Protein AF-A0A1A8UEH9-F1 (afdb_monomer_lite)

Sequence (105 aa):
MQHFTELCVLFLMILTPVLSNKPTGDVDVLVFLPQNNSFMFSQARVAPAIRYAQERLEAEFGLRFRVHFENTDPANQALFALADRSCGPRPDLILGPVREYEAAG

Radius of gyration: 21.16 Å; chains: 1; bounding box: 47×21×66 Å

Organism: Nothobranchius furzeri (NCBI:txid105023)

Structure (mmCIF, N/CA/C/O backbone):
data_AF-A0A1A8UEH9-F1
#
_entry.id   AF-A0A1A8UEH9-F1
#
loop_
_atom_site.group_PDB
_atom_site.id
_atom_site.type_symbol
_atom_site.label_atom_id
_atom_site.label_alt_id
_atom_site.label_comp_id
_atom_site.label_asym_id
_atom_site.label_entity_id
_atom_site.label_seq_id
_atom_site.pdbx_PDB_ins_code
_atom_site.Cartn_x
_atom_site.Cartn_y
_atom_site.Cartn_z
_atom_site.occupancy
_atom_site.B_iso_or_equiv
_atom_site.auth_seq_id
_atom_site.auth_comp_id
_atom_site.auth_asym_id
_atom_site.auth_atom_id
_atom_site.pdbx_PDB_model_num
ATOM 1 N N . MET A 1 1 ? -30.452 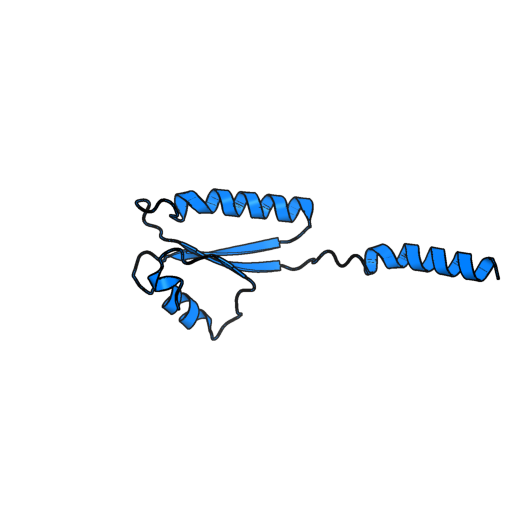-9.416 48.083 1.00 60.84 1 M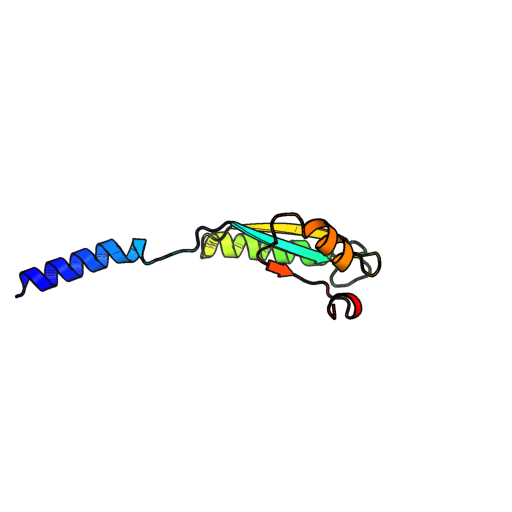ET A N 1
ATOM 2 C CA . MET A 1 1 ? -29.963 -10.026 46.824 1.00 60.84 1 MET A CA 1
ATOM 3 C C . MET A 1 1 ? -30.348 -9.218 45.586 1.00 60.84 1 MET A C 1
ATOM 5 O O . MET A 1 1 ? -29.458 -8.961 44.794 1.00 60.84 1 MET A O 1
ATOM 9 N N . GLN A 1 2 ? -31.594 -8.742 45.443 1.00 67.56 2 GLN A N 1
ATOM 10 C CA . GLN A 1 2 ? -32.055 -7.994 44.255 1.00 67.56 2 GLN A CA 1
ATOM 11 C C . GLN A 1 2 ? -31.245 -6.721 43.932 1.00 67.56 2 GLN A C 1
ATOM 13 O O . GLN A 1 2 ? -30.851 -6.535 42.785 1.00 67.56 2 GLN A O 1
ATOM 18 N N . HIS A 1 3 ? -30.897 -5.909 44.937 1.00 72.94 3 HIS A N 1
ATOM 19 C CA . HIS A 1 3 ? -30.101 -4.688 44.728 1.00 72.94 3 HIS A CA 1
ATOM 20 C C . HIS A 1 3 ? -28.682 -4.944 44.203 1.00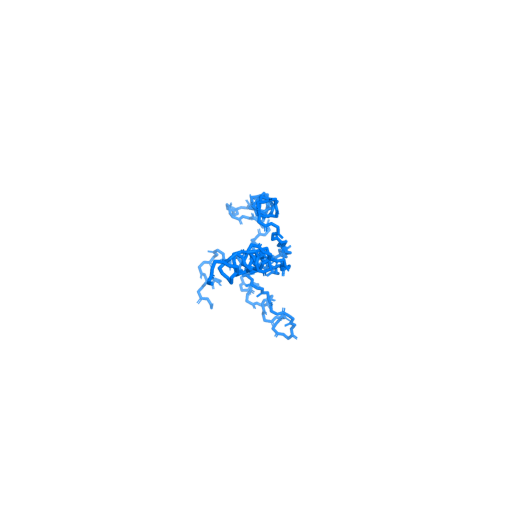 72.94 3 HIS A C 1
ATOM 22 O O . HIS A 1 3 ? -28.135 -4.116 43.486 1.00 72.94 3 HIS A O 1
ATOM 28 N N . PHE A 1 4 ? -28.086 -6.095 44.530 1.00 75.81 4 PHE A N 1
ATOM 29 C CA . PHE A 1 4 ? -26.738 -6.432 44.070 1.00 75.81 4 PHE A CA 1
ATOM 30 C C . PHE A 1 4 ? -26.744 -6.792 42.580 1.00 75.81 4 PHE A C 1
ATOM 32 O O . PHE A 1 4 ? -25.885 -6.351 41.826 1.00 75.81 4 PHE A O 1
ATOM 39 N N . THR A 1 5 ? -27.772 -7.522 42.138 1.00 78.88 5 THR A N 1
ATOM 40 C CA . THR A 1 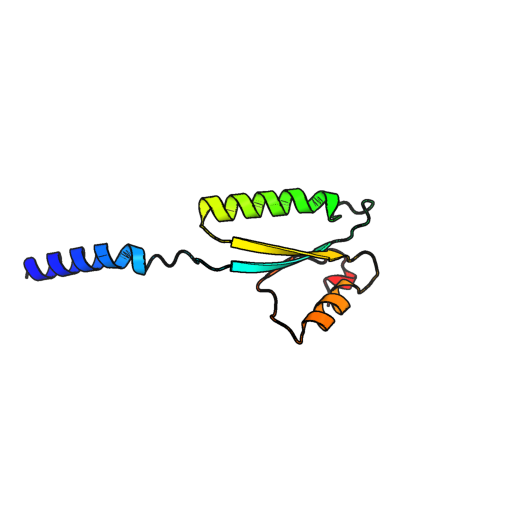5 ? -28.022 -7.804 40.719 1.00 78.88 5 THR A CA 1
ATOM 41 C C . THR A 1 5 ? -28.295 -6.539 39.912 1.00 78.88 5 THR A C 1
ATOM 43 O O . THR A 1 5 ? -27.732 -6.403 38.832 1.00 78.88 5 THR A O 1
ATOM 46 N N . GLU A 1 6 ? -29.082 -5.587 40.423 1.00 82.44 6 GLU A N 1
ATOM 47 C CA . GLU A 1 6 ? -29.313 -4.319 39.713 1.00 82.44 6 GLU A CA 1
ATOM 48 C C . GLU A 1 6 ? -28.036 -3.489 39.568 1.00 82.44 6 GLU A C 1
ATOM 50 O O . GLU A 1 6 ? -27.756 -2.992 38.479 1.00 82.44 6 GLU A O 1
ATOM 55 N N . LEU A 1 7 ? -27.217 -3.407 40.624 1.00 84.31 7 LEU A N 1
ATOM 56 C CA . LEU A 1 7 ? -25.912 -2.746 40.564 1.00 84.31 7 LEU A CA 1
ATOM 57 C C . LEU A 1 7 ? -24.969 -3.425 39.568 1.00 84.31 7 LEU A C 1
ATOM 59 O O . LEU A 1 7 ? -24.304 -2.735 38.800 1.00 84.31 7 LEU A O 1
ATOM 63 N N . CYS A 1 8 ? -24.935 -4.759 39.536 1.00 80.31 8 CYS A N 1
ATOM 64 C CA . CYS A 1 8 ? -24.133 -5.495 38.561 1.00 80.31 8 CYS A CA 1
ATOM 65 C C . CYS A 1 8 ? -24.598 -5.251 37.121 1.00 80.31 8 CYS A C 1
ATOM 67 O O . CYS A 1 8 ? -23.756 -5.091 36.242 1.00 80.31 8 CYS A O 1
ATOM 69 N N . VAL A 1 9 ? -25.909 -5.193 36.870 1.00 83.75 9 VAL A N 1
ATOM 70 C CA . VAL A 1 9 ? -26.454 -4.932 35.528 1.00 83.75 9 VAL A CA 1
ATOM 71 C C . VAL A 1 9 ? -26.180 -3.490 35.096 1.00 83.75 9 VAL A C 1
ATOM 73 O O . VAL A 1 9 ? -25.748 -3.273 33.967 1.00 83.75 9 VAL A O 1
ATOM 76 N N . LEU A 1 10 ? -26.344 -2.512 35.993 1.00 83.19 10 LEU A N 1
ATOM 77 C CA . LEU A 1 10 ? -25.976 -1.113 35.741 1.00 83.19 10 LEU A CA 1
ATOM 78 C C . LEU A 1 10 ? -24.481 -0.968 35.448 1.00 83.19 10 LEU A C 1
ATOM 80 O O . LEU A 1 10 ? -24.101 -0.314 34.481 1.00 83.19 10 LEU A O 1
ATOM 84 N N . PHE A 1 11 ? -23.635 -1.626 36.237 1.00 81.94 11 PHE A N 1
ATOM 85 C CA . PHE A 1 11 ? -22.189 -1.619 36.044 1.00 81.94 11 PHE A CA 1
ATOM 86 C C . PHE A 1 11 ? -21.785 -2.265 34.710 1.00 81.94 11 PHE A C 1
ATOM 88 O O . PHE A 1 11 ? -20.984 -1.694 33.974 1.00 81.94 11 PHE A O 1
ATOM 95 N N . LEU A 1 12 ? -22.397 -3.399 34.346 1.00 77.88 12 LEU A N 1
ATOM 96 C CA . LEU A 1 12 ? -22.209 -4.048 33.044 1.00 77.88 12 LEU A CA 1
ATOM 97 C C . LEU A 1 12 ? -22.659 -3.152 31.885 1.00 77.88 12 LEU A C 1
ATOM 99 O O . LEU A 1 12 ? -21.932 -3.038 30.901 1.00 77.88 12 LEU A O 1
ATOM 103 N N . MET A 1 13 ? -23.801 -2.469 32.002 1.00 78.62 13 MET A N 1
ATOM 104 C CA . MET A 1 13 ? -24.257 -1.526 30.975 1.00 78.62 13 MET A CA 1
ATOM 105 C C . MET A 1 13 ? -23.284 -0.354 30.799 1.00 78.62 13 MET A C 1
ATOM 107 O O . MET A 1 13 ? -22.997 0.025 29.667 1.00 78.62 13 MET A O 1
ATOM 111 N N . ILE A 1 14 ? -22.708 0.165 31.886 1.00 77.31 14 ILE A N 1
ATOM 112 C CA . ILE A 1 14 ? -21.712 1.250 31.836 1.00 77.31 14 ILE A CA 1
ATOM 113 C C . ILE A 1 14 ? -20.367 0.766 31.263 1.00 77.31 14 ILE A C 1
ATOM 115 O O . ILE A 1 14 ? -19.673 1.528 30.592 1.00 77.31 14 ILE A O 1
ATOM 119 N N . LEU A 1 15 ? -20.000 -0.499 31.483 1.00 68.38 15 LEU A N 1
ATOM 120 C CA . LEU A 1 15 ? -18.756 -1.091 30.976 1.00 68.38 15 LEU A CA 1
ATOM 121 C C . LEU A 1 15 ? -18.833 -1.565 29.524 1.00 68.38 15 LEU A C 1
ATOM 123 O O . LEU A 1 15 ? -17.794 -1.652 28.874 1.00 68.38 15 LEU A O 1
ATOM 127 N N . THR A 1 16 ? -20.023 -1.844 28.985 1.00 63.91 16 THR A N 1
ATOM 128 C CA . THR A 1 16 ? -20.177 -2.277 27.584 1.00 63.91 16 THR A CA 1
ATOM 129 C C . THR A 1 16 ? -19.551 -1.339 26.536 1.00 63.91 16 THR A C 1
ATOM 131 O O . THR A 1 16 ? -18.893 -1.869 25.641 1.00 63.91 16 THR A O 1
ATOM 134 N N . PRO A 1 17 ? -19.638 0.009 26.610 1.00 60.41 17 PRO A N 1
ATOM 135 C CA . PRO A 1 17 ? -18.947 0.880 25.654 1.00 60.41 17 PRO A CA 1
ATOM 136 C C . PRO A 1 17 ? -17.421 0.885 25.824 1.00 60.41 17 PRO A C 1
ATOM 138 O O . PRO A 1 17 ? -16.718 1.092 24.844 1.00 60.41 17 PRO A O 1
ATOM 141 N N . VAL A 1 18 ? -16.906 0.631 27.035 1.00 57.81 18 VAL A N 1
ATOM 142 C CA . VAL A 1 18 ? -15.460 0.562 27.330 1.00 57.81 18 VAL A CA 1
ATOM 143 C C . VAL A 1 18 ? -14.864 -0.782 26.901 1.00 57.81 18 VAL A C 1
ATOM 145 O O . VAL A 1 18 ? -13.725 -0.836 26.450 1.00 57.81 18 VAL A O 1
ATOM 148 N N . LEU A 1 19 ? -15.639 -1.868 27.003 1.00 55.28 19 LEU A N 1
ATOM 149 C CA . LEU A 1 19 ? -15.273 -3.184 26.469 1.00 55.28 19 LEU A CA 1
ATOM 150 C C . LEU A 1 19 ? -15.465 -3.280 24.952 1.00 55.28 19 LEU A C 1
ATOM 152 O O . LEU A 1 19 ? -14.836 -4.123 24.312 1.00 55.28 19 LEU A O 1
ATOM 156 N N . SER A 1 20 ? -16.328 -2.432 24.380 1.00 49.66 20 SER A N 1
ATOM 157 C CA . SER A 1 20 ? -16.467 -2.246 22.936 1.00 49.66 20 SER A CA 1
ATOM 158 C C . SER A 1 20 ? -15.239 -1.503 22.424 1.00 49.66 20 SER A C 1
ATOM 160 O O . SER A 1 20 ? -15.252 -0.310 22.126 1.00 49.66 20 SER A O 1
ATOM 162 N N . ASN A 1 21 ? -14.142 -2.248 22.370 1.00 49.56 21 ASN A N 1
ATOM 163 C CA . ASN A 1 21 ? -12.871 -1.861 21.805 1.00 49.56 21 ASN A CA 1
ATOM 164 C C . ASN A 1 21 ? -13.063 -1.758 20.283 1.00 49.56 21 ASN A C 1
ATOM 166 O O . ASN A 1 21 ? -12.597 -2.609 19.526 1.00 49.56 21 ASN A O 1
ATOM 170 N N . LYS A 1 22 ? -13.816 -0.750 19.816 1.00 50.88 22 LYS A N 1
ATOM 171 C CA . LYS A 1 22 ? -13.683 -0.301 18.431 1.00 50.88 22 LYS A CA 1
ATOM 172 C C . LYS A 1 22 ? -12.203 0.009 18.279 1.00 50.88 22 LYS A C 1
ATOM 174 O O . LYS A 1 22 ? -11.714 0.832 19.054 1.00 50.88 22 LYS A O 1
ATOM 179 N N . PRO A 1 23 ? -11.469 -0.660 17.379 1.00 54.03 23 PRO A N 1
ATOM 180 C CA . PRO A 1 23 ? -10.061 -0.375 17.235 1.00 54.03 23 PRO A CA 1
ATOM 181 C C . PRO A 1 23 ? -9.972 1.038 16.656 1.00 54.03 23 PRO A C 1
ATOM 183 O O . PRO A 1 23 ? -10.082 1.254 15.460 1.00 54.03 23 PRO A O 1
ATOM 186 N N . THR A 1 24 ? -9.839 2.039 17.515 1.00 56.16 24 THR A N 1
ATOM 187 C CA . THR A 1 24 ? -9.412 3.383 17.140 1.00 56.16 24 THR A CA 1
ATOM 188 C C . THR A 1 24 ? -7.908 3.302 16.936 1.00 56.16 24 THR A C 1
ATOM 190 O O . THR A 1 24 ? -7.130 3.711 17.793 1.00 56.16 24 THR A O 1
ATOM 193 N N . GLY A 1 25 ? -7.503 2.647 15.853 1.00 63.53 25 GLY A N 1
ATOM 194 C CA . GLY A 1 25 ? -6.113 2.479 15.458 1.00 63.53 25 GLY A CA 1
ATOM 195 C C . GLY A 1 25 ? -5.936 3.019 14.050 1.00 63.53 25 GLY A C 1
ATOM 196 O O . GLY A 1 25 ? -6.704 2.667 13.155 1.00 63.53 25 GLY A O 1
ATOM 197 N N . ASP A 1 26 ? -4.949 3.894 13.871 1.00 86.38 26 ASP A N 1
ATOM 198 C CA . ASP A 1 26 ? -4.387 4.125 12.545 1.00 86.38 26 ASP A CA 1
ATOM 199 C C . ASP A 1 26 ? -3.657 2.837 12.138 1.00 86.38 26 ASP A C 1
ATOM 201 O O . ASP A 1 26 ? -2.747 2.410 12.843 1.00 86.38 26 ASP A O 1
ATOM 205 N N . VAL A 1 27 ? -4.088 2.211 11.045 1.00 90.44 27 VAL A N 1
ATOM 206 C CA . VAL A 1 27 ? -3.476 1.009 10.466 1.00 90.44 27 VAL A CA 1
ATOM 207 C C . VAL A 1 27 ? -2.611 1.444 9.292 1.00 90.44 27 VAL A C 1
ATOM 209 O O . VAL A 1 27 ? -3.129 1.987 8.311 1.00 90.44 27 VAL A O 1
ATOM 212 N N . ASP A 1 28 ? -1.307 1.219 9.383 1.00 92.88 28 ASP A N 1
ATOM 213 C CA . ASP A 1 28 ? -0.358 1.562 8.330 1.00 92.88 28 ASP A CA 1
ATOM 214 C C . ASP A 1 28 ? -0.316 0.468 7.254 1.00 92.88 28 ASP A C 1
ATOM 216 O O . ASP A 1 28 ? -0.015 -0.697 7.529 1.00 92.88 28 ASP A O 1
ATOM 220 N N . VAL A 1 29 ? -0.649 0.827 6.014 1.00 94.81 29 VAL A N 1
ATOM 221 C CA . VAL A 1 29 ? -0.793 -0.113 4.896 1.00 94.81 29 VAL A CA 1
ATOM 222 C C . VAL A 1 29 ? 0.219 0.209 3.812 1.00 94.81 29 VAL A C 1
ATOM 224 O O . VAL A 1 29 ? 0.182 1.282 3.212 1.00 94.81 29 VAL A O 1
ATOM 227 N N . LEU A 1 30 ? 1.070 -0.758 3.485 1.00 94.75 30 LEU A N 1
ATOM 228 C CA . LEU A 1 30 ? 2.001 -0.673 2.366 1.00 94.75 30 LEU A CA 1
ATOM 229 C C . LEU A 1 30 ? 1.460 -1.449 1.164 1.00 94.75 30 LEU A C 1
ATOM 231 O O . LEU A 1 30 ? 1.133 -2.628 1.271 1.00 94.75 30 LEU A O 1
ATOM 235 N N . VAL A 1 31 ? 1.361 -0.798 0.009 1.00 95.31 31 VAL A N 1
ATOM 236 C CA . VAL A 1 31 ? 0.750 -1.359 -1.200 1.00 95.31 31 VAL A CA 1
ATOM 237 C C . VAL A 1 31 ? 1.759 -1.383 -2.336 1.00 95.31 31 VAL A C 1
ATOM 239 O O . VAL A 1 31 ? 2.209 -0.335 -2.795 1.00 95.31 31 VAL A O 1
ATOM 242 N N . PHE A 1 32 ? 2.060 -2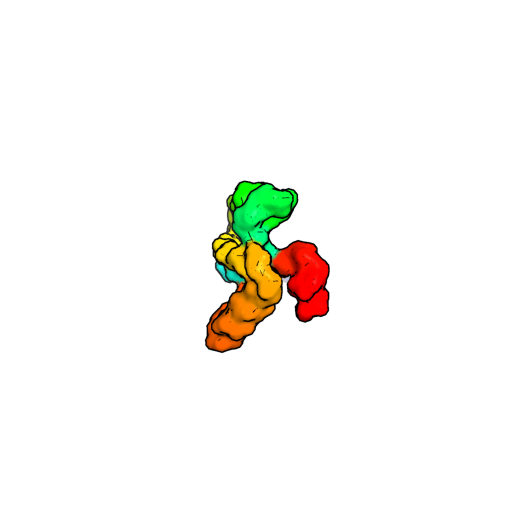.576 -2.834 1.00 94.50 32 PHE A N 1
ATOM 243 C CA . PHE A 1 32 ? 3.017 -2.812 -3.909 1.00 94.50 32 PHE A CA 1
ATOM 244 C C . PHE A 1 32 ? 2.295 -3.053 -5.234 1.00 94.50 32 PHE A C 1
ATOM 246 O O . PHE A 1 32 ? 1.758 -4.138 -5.467 1.00 94.50 32 PHE A O 1
ATOM 253 N N . LEU A 1 33 ? 2.269 -2.042 -6.109 1.00 93.56 33 LEU A N 1
ATOM 254 C CA . LEU A 1 33 ? 1.593 -2.120 -7.411 1.00 93.56 33 LEU A CA 1
ATOM 255 C C . LEU A 1 33 ? 2.428 -1.458 -8.518 1.00 93.56 33 LEU A C 1
ATOM 257 O O . LEU A 1 33 ? 3.162 -0.507 -8.248 1.00 93.56 33 LEU A O 1
ATOM 261 N N . PRO A 1 34 ? 2.352 -1.945 -9.766 1.00 93.19 34 PRO A N 1
ATOM 262 C CA . PRO A 1 34 ? 3.080 -1.337 -10.871 1.00 93.19 34 PRO A CA 1
ATOM 263 C C . PRO A 1 34 ? 2.423 -0.013 -11.273 1.00 93.19 34 PRO A C 1
ATOM 265 O O . PRO A 1 34 ? 1.191 0.096 -11.297 1.00 93.19 34 PRO A O 1
ATOM 268 N N . GLN A 1 35 ? 3.217 0.996 -11.631 1.00 92.94 35 GLN A N 1
ATOM 269 C CA . GLN A 1 35 ? 2.690 2.223 -12.240 1.00 92.94 35 GLN A CA 1
ATOM 270 C C . GLN A 1 35 ? 2.361 2.018 -13.723 1.00 92.94 35 GLN A C 1
ATOM 272 O O . GLN A 1 35 ? 1.497 2.709 -14.271 1.00 92.94 35 GLN A O 1
ATOM 277 N N . ASN A 1 36 ? 2.988 1.037 -14.372 1.00 93.31 36 ASN A N 1
ATOM 278 C CA . ASN A 1 36 ? 2.721 0.704 -15.760 1.00 93.31 36 ASN A CA 1
ATOM 279 C C . ASN A 1 36 ? 1.278 0.197 -15.962 1.00 93.31 36 ASN A C 1
ATOM 281 O O . ASN A 1 36 ? 0.896 -0.895 -15.542 1.00 93.31 36 ASN A O 1
ATOM 285 N N . ASN A 1 37 ? 0.481 0.972 -16.701 1.00 93.62 37 ASN A N 1
ATOM 286 C CA . ASN A 1 37 ? -0.935 0.695 -16.969 1.00 93.62 37 ASN A CA 1
ATOM 287 C C . ASN A 1 37 ? -1.210 -0.455 -17.945 1.00 93.62 37 ASN A C 1
ATOM 289 O O . ASN A 1 37 ? -2.379 -0.786 -18.171 1.00 93.62 37 ASN A O 1
ATOM 293 N N . SER A 1 38 ? -0.165 -1.073 -18.498 1.00 93.00 38 SER A N 1
ATOM 294 C CA . SER A 1 38 ? -0.277 -2.330 -19.248 1.00 93.00 38 SER A CA 1
ATOM 295 C C . SER A 1 38 ? -0.729 -3.482 -18.344 1.00 93.00 38 SER A C 1
ATOM 297 O O . SER A 1 38 ? -1.395 -4.404 -18.809 1.00 93.00 38 SER A O 1
ATOM 299 N N . PHE A 1 39 ? -0.420 -3.415 -17.043 1.00 90.94 39 PHE A N 1
ATOM 300 C CA . PHE A 1 39 ? -0.906 -4.376 -16.058 1.00 90.94 39 PHE A CA 1
ATOM 301 C C . PHE A 1 39 ? -2.355 -4.074 -15.665 1.00 90.94 39 PHE A C 1
ATOM 303 O O . PHE A 1 39 ? -2.714 -2.936 -15.362 1.00 90.94 39 PHE A O 1
ATOM 310 N N . MET A 1 40 ? -3.193 -5.114 -15.604 1.00 93.69 40 MET A N 1
ATOM 311 C CA . MET A 1 40 ? -4.592 -4.998 -15.161 1.00 93.69 40 MET A CA 1
ATOM 312 C C . MET A 1 40 ? -4.716 -4.578 -13.690 1.00 93.69 40 MET A C 1
ATOM 314 O O . MET A 1 40 ? -5.721 -3.992 -13.301 1.00 93.69 40 MET A O 1
ATOM 318 N N . PHE A 1 41 ? -3.677 -4.839 -12.900 1.00 92.69 41 PHE A N 1
ATOM 319 C CA . PHE A 1 41 ? -3.562 -4.481 -11.489 1.00 92.69 41 PHE A CA 1
ATOM 320 C C . PHE A 1 41 ? -2.646 -3.267 -11.266 1.00 92.69 41 PHE A C 1
ATOM 322 O O . PHE A 1 41 ? -2.083 -3.112 -10.188 1.00 92.69 41 PHE A O 1
ATOM 329 N N . SER A 1 42 ? -2.461 -2.404 -12.273 1.00 94.75 42 SER A N 1
ATOM 330 C CA . SER A 1 42 ? -1.680 -1.180 -12.082 1.00 94.75 42 SER A CA 1
ATOM 331 C C . SER A 1 42 ? -2.278 -0.290 -10.995 1.00 94.75 42 SER A C 1
ATOM 333 O O . SER A 1 42 ? -3.491 -0.292 -10.752 1.00 94.75 42 SER A O 1
ATOM 335 N N . GLN A 1 43 ? -1.433 0.522 -10.364 1.00 95.69 43 GLN A N 1
ATOM 336 C CA . GLN A 1 43 ? -1.853 1.453 -9.323 1.00 95.69 43 GLN A CA 1
ATOM 337 C C . GLN A 1 43 ? -3.003 2.349 -9.802 1.00 95.69 43 GLN A C 1
ATOM 339 O O . GLN A 1 43 ? -3.967 2.536 -9.066 1.00 95.69 43 GLN A O 1
ATOM 344 N N . ALA A 1 44 ? -2.966 2.847 -11.044 1.00 96.56 44 ALA A N 1
ATOM 345 C CA . ALA A 1 44 ? -4.036 3.694 -11.576 1.00 96.56 44 ALA A CA 1
ATOM 346 C C . ALA A 1 44 ? -5.396 2.974 -11.656 1.00 96.56 44 ALA A C 1
ATOM 348 O O . ALA A 1 44 ? -6.437 3.618 -11.542 1.00 96.56 44 ALA A O 1
ATOM 349 N N . ARG A 1 45 ? -5.394 1.646 -11.835 1.00 96.00 45 ARG A N 1
ATOM 350 C CA . ARG A 1 45 ? -6.610 0.825 -11.921 1.00 96.00 45 ARG A CA 1
ATOM 351 C C . ARG A 1 45 ? -7.115 0.384 -10.545 1.00 96.00 45 ARG A C 1
ATOM 353 O O . ARG A 1 45 ? -8.322 0.327 -10.337 1.00 96.00 45 ARG A O 1
ATOM 360 N N . VAL A 1 46 ? -6.211 0.087 -9.609 1.00 96.62 46 VAL A N 1
ATOM 361 C CA . VAL A 1 46 ? -6.549 -0.517 -8.304 1.00 96.62 46 VAL A CA 1
ATOM 362 C C . VAL A 1 46 ? -6.684 0.516 -7.179 1.00 96.62 46 VAL A C 1
ATOM 364 O O . VAL A 1 46 ? -7.521 0.344 -6.293 1.00 96.62 46 VAL A O 1
ATOM 367 N N . ALA A 1 47 ? -5.925 1.617 -7.208 1.00 96.19 47 ALA A N 1
ATOM 368 C CA . ALA A 1 47 ? -5.968 2.638 -6.156 1.00 96.19 47 ALA A CA 1
ATOM 369 C C . ALA A 1 47 ? -7.378 3.203 -5.883 1.00 96.19 47 ALA A C 1
ATOM 371 O O . ALA A 1 47 ? -7.693 3.403 -4.708 1.00 96.19 47 ALA A O 1
ATOM 372 N N . PRO A 1 48 ? -8.260 3.418 -6.886 1.00 97.44 48 PRO A N 1
ATOM 373 C CA . PRO A 1 48 ? -9.635 3.841 -6.621 1.00 97.44 48 PRO A CA 1
ATOM 374 C C . PRO A 1 48 ? -10.427 2.836 -5.774 1.00 97.44 48 PRO A C 1
ATOM 376 O O . PRO A 1 48 ? -11.151 3.239 -4.869 1.00 97.44 48 PRO A O 1
ATOM 379 N N . ALA A 1 49 ? -10.256 1.532 -6.018 1.00 97.38 49 ALA A N 1
ATOM 380 C CA . ALA A 1 49 ? -10.939 0.489 -5.255 1.00 97.38 49 ALA A CA 1
ATOM 381 C C . ALA A 1 49 ? -10.429 0.414 -3.807 1.00 97.38 49 ALA A C 1
ATOM 383 O O . ALA A 1 49 ? -11.224 0.262 -2.881 1.00 97.38 49 ALA A O 1
ATOM 384 N N . ILE A 1 50 ? -9.118 0.586 -3.601 1.00 96.38 50 ILE A N 1
ATOM 385 C CA . ILE A 1 50 ? -8.522 0.635 -2.257 1.00 96.38 50 ILE A CA 1
ATOM 386 C C . ILE A 1 50 ? -9.043 1.848 -1.478 1.00 96.38 50 ILE A C 1
ATOM 388 O O . ILE A 1 50 ? -9.449 1.701 -0.329 1.00 96.38 50 ILE A O 1
ATOM 392 N N . ARG A 1 51 ? -9.097 3.031 -2.105 1.00 96.25 51 ARG A N 1
ATOM 393 C CA . ARG A 1 51 ? -9.643 4.245 -1.471 1.00 96.25 51 ARG A CA 1
ATOM 394 C C . ARG A 1 51 ? -11.117 4.090 -1.113 1.00 96.25 51 ARG A C 1
ATOM 396 O O . ARG A 1 51 ? -11.510 4.432 -0.005 1.00 96.25 51 ARG A O 1
ATOM 403 N N . TYR A 1 52 ? -11.908 3.501 -2.008 1.00 97.38 52 TYR A N 1
ATOM 404 C CA . TYR A 1 52 ? -13.310 3.200 -1.726 1.00 97.38 52 TYR A CA 1
ATOM 405 C C . TYR A 1 52 ? -13.466 2.273 -0.510 1.00 97.38 52 TYR A C 1
ATOM 407 O O . TYR A 1 52 ? -14.312 2.509 0.352 1.00 97.38 52 TYR A O 1
ATOM 415 N N . ALA A 1 53 ? -12.635 1.230 -0.409 1.00 95.50 53 ALA A N 1
ATOM 416 C CA . ALA A 1 53 ? -12.638 0.339 0.748 1.00 95.50 53 ALA A CA 1
ATOM 417 C C . ALA A 1 53 ? -12.221 1.072 2.036 1.00 95.50 53 ALA A C 1
ATOM 419 O O . ALA A 1 53 ? -12.876 0.902 3.061 1.00 95.50 53 ALA A O 1
ATOM 420 N N . GLN A 1 54 ? -11.191 1.921 1.975 1.00 94.56 54 GLN A N 1
ATOM 421 C CA . GLN A 1 54 ? -10.746 2.751 3.097 1.00 94.56 54 GLN A CA 1
ATOM 422 C C . GLN A 1 54 ? -11.877 3.649 3.621 1.00 94.56 54 GLN A C 1
ATOM 424 O O . GLN A 1 54 ? -12.166 3.619 4.815 1.00 94.56 54 GLN A O 1
ATOM 429 N N . GLU A 1 55 ? -12.550 4.394 2.739 1.00 94.19 55 GLU A N 1
ATOM 430 C CA . GLU A 1 55 ? -13.661 5.283 3.111 1.00 94.19 55 GLU A CA 1
ATOM 431 C C . GLU A 1 55 ? -14.819 4.509 3.757 1.00 94.19 55 GLU A C 1
ATOM 433 O O . GLU A 1 55 ? -15.383 4.941 4.764 1.00 94.19 55 GLU A O 1
ATOM 438 N N . ARG A 1 56 ? -15.155 3.329 3.218 1.00 94.56 56 ARG A N 1
ATOM 439 C CA . ARG A 1 56 ? -16.200 2.475 3.799 1.00 94.56 56 ARG A CA 1
ATOM 440 C C . ARG A 1 56 ? -15.830 1.941 5.174 1.00 94.56 56 ARG A C 1
ATOM 442 O O . ARG A 1 56 ? -16.678 1.948 6.061 1.00 94.56 56 ARG A O 1
ATOM 449 N N . LEU A 1 57 ? -14.596 1.475 5.353 1.00 91.12 57 LEU A N 1
ATOM 450 C CA . LEU A 1 57 ? -14.144 0.922 6.628 1.00 91.12 57 LEU A CA 1
ATOM 451 C C . LEU A 1 57 ? -14.046 2.004 7.712 1.00 91.12 57 LEU A C 1
ATOM 453 O O . LEU A 1 57 ? -14.389 1.736 8.866 1.00 91.12 57 LEU A O 1
ATOM 457 N N . GLU A 1 58 ? -13.654 3.227 7.350 1.00 90.38 58 GLU A N 1
ATOM 458 C CA . GLU A 1 58 ? -13.682 4.363 8.275 1.00 90.38 58 GLU A CA 1
ATOM 459 C C . GLU A 1 58 ? -15.125 4.707 8.676 1.00 90.38 58 GLU A C 1
ATOM 461 O O . GLU A 1 58 ? -15.407 4.871 9.863 1.00 90.38 58 GLU A O 1
ATOM 466 N N . ALA A 1 59 ? -16.059 4.737 7.722 1.00 90.06 59 ALA A N 1
ATOM 467 C CA . ALA A 1 59 ? -17.463 5.040 8.001 1.00 90.06 59 ALA A CA 1
ATOM 468 C C . ALA A 1 59 ? -18.172 3.961 8.844 1.00 90.06 59 ALA A C 1
ATOM 470 O O . ALA A 1 59 ? -18.974 4.290 9.719 1.00 90.06 59 ALA A O 1
ATOM 471 N N . GLU A 1 60 ? -17.901 2.679 8.588 1.00 90.88 60 GLU A N 1
ATOM 472 C CA . GLU A 1 60 ? -18.594 1.557 9.235 1.00 90.88 60 GLU A CA 1
ATOM 473 C C . GLU A 1 60 ? -17.976 1.193 10.595 1.00 90.88 60 GLU A C 1
ATOM 475 O O . GLU A 1 60 ? -18.694 0.946 11.569 1.00 90.88 60 GLU A O 1
ATOM 480 N N . PHE A 1 61 ? -16.643 1.215 10.689 1.00 86.62 61 PHE A N 1
ATOM 481 C CA . PHE A 1 61 ? -15.912 0.710 11.855 1.00 86.62 61 PHE A CA 1
ATOM 482 C C . PHE A 1 61 ? -15.093 1.777 12.593 1.00 86.62 61 PHE A C 1
ATOM 484 O O . PHE A 1 61 ? -14.664 1.523 13.719 1.00 86.62 61 PHE A O 1
ATOM 491 N N . GLY A 1 62 ? -14.901 2.970 12.019 1.00 85.81 62 GLY A N 1
ATOM 492 C CA . GLY A 1 62 ? -14.032 4.009 12.590 1.00 85.81 62 GLY A CA 1
ATOM 493 C C . GLY A 1 62 ? -12.535 3.701 12.469 1.00 85.81 62 GLY A C 1
ATOM 494 O O . GLY A 1 62 ? -11.734 4.308 13.177 1.00 85.81 62 GLY A O 1
ATOM 495 N N . LEU A 1 63 ? -12.161 2.750 11.606 1.00 86.88 63 LEU A N 1
ATOM 496 C CA . LEU A 1 63 ? -10.776 2.347 11.356 1.00 86.88 63 LEU A CA 1
ATOM 497 C C . LEU A 1 63 ? -10.136 3.273 10.323 1.00 86.88 63 LEU A C 1
ATOM 499 O O . LEU A 1 63 ? -10.650 3.403 9.212 1.00 86.88 63 LEU A O 1
ATOM 503 N N . ARG A 1 64 ? -8.994 3.879 10.656 1.00 90.69 64 ARG A N 1
ATOM 504 C CA . ARG A 1 64 ? -8.256 4.743 9.728 1.00 90.69 64 ARG A CA 1
ATOM 505 C C . ARG A 1 64 ? -7.101 3.981 9.109 1.00 90.69 64 ARG A C 1
ATOM 507 O O . ARG A 1 64 ? -6.164 3.612 9.801 1.00 90.69 64 ARG A O 1
ATOM 514 N N . PHE A 1 65 ? -7.150 3.768 7.801 1.00 93.00 65 PHE A N 1
ATOM 515 C CA . PHE A 1 65 ? -6.059 3.127 7.071 1.00 93.00 65 PHE A CA 1
ATOM 516 C C . PHE A 1 65 ? -5.176 4.189 6.418 1.00 93.00 65 PHE A C 1
ATOM 518 O O . PHE A 1 65 ? -5.652 4.984 5.606 1.00 93.00 65 PHE A O 1
ATOM 525 N N . ARG A 1 66 ? -3.885 4.210 6.746 1.00 93.12 66 ARG A N 1
ATOM 526 C CA . ARG A 1 66 ? -2.892 5.069 6.093 1.00 93.12 66 ARG A CA 1
ATOM 527 C C . ARG A 1 66 ? -2.240 4.278 4.972 1.00 93.12 66 ARG A C 1
ATOM 529 O O . ARG A 1 66 ? -1.420 3.407 5.213 1.00 93.12 66 ARG A O 1
ATOM 536 N N . VAL A 1 67 ? -2.661 4.538 3.740 1.00 94.06 67 VAL A N 1
ATOM 537 C CA . VAL A 1 67 ? -2.230 3.751 2.582 1.00 94.06 67 VAL A CA 1
ATOM 538 C C . VAL A 1 67 ? -1.042 4.413 1.885 1.00 94.06 67 VAL A C 1
ATOM 540 O O . VAL A 1 67 ? -1.161 5.513 1.341 1.00 94.06 67 VAL A O 1
ATOM 543 N N . HIS A 1 68 ? 0.085 3.708 1.839 1.00 93.62 68 HIS A N 1
ATOM 544 C CA . HIS A 1 68 ? 1.295 4.080 1.113 1.00 93.62 68 HIS A CA 1
ATOM 545 C C . HIS A 1 68 ? 1.455 3.204 -0.128 1.00 93.62 68 HIS A C 1
ATOM 547 O O . HIS A 1 68 ? 1.554 1.986 -0.027 1.00 93.62 68 HIS A O 1
ATOM 553 N N . PHE A 1 69 ? 1.505 3.825 -1.304 1.00 93.00 69 PHE A N 1
ATOM 554 C CA . PHE A 1 69 ? 1.741 3.120 -2.562 1.00 93.00 69 PHE A CA 1
ATOM 555 C C . PHE A 1 69 ? 3.222 3.141 -2.919 1.00 93.00 69 PHE A C 1
ATOM 557 O O . PHE A 1 69 ? 3.829 4.210 -2.954 1.00 93.00 69 PHE A O 1
ATOM 564 N N . GLU A 1 70 ? 3.760 1.973 -3.244 1.00 92.06 70 GLU A N 1
ATOM 565 C CA . GLU A 1 70 ? 5.119 1.782 -3.735 1.00 92.06 70 GLU A CA 1
ATOM 566 C C . GLU A 1 70 ? 5.099 1.247 -5.164 1.00 92.06 70 GLU A C 1
ATOM 568 O O . GLU A 1 70 ? 4.325 0.343 -5.502 1.00 92.06 70 GLU A O 1
ATOM 573 N N . ASN A 1 71 ? 5.968 1.814 -6.004 1.00 88.00 71 ASN A N 1
ATOM 574 C CA . ASN A 1 71 ? 6.098 1.389 -7.390 1.00 88.00 71 ASN A CA 1
ATOM 575 C C . ASN A 1 71 ? 6.827 0.046 -7.457 1.00 88.00 71 ASN A C 1
ATOM 577 O O . ASN A 1 71 ? 7.906 -0.109 -6.895 1.00 88.00 71 ASN A O 1
ATOM 581 N N . THR A 1 72 ? 6.267 -0.893 -8.213 1.00 85.12 72 THR A N 1
ATOM 582 C CA . THR A 1 72 ? 6.876 -2.200 -8.488 1.00 85.12 72 THR A CA 1
ATOM 583 C C . THR A 1 72 ? 7.143 -2.441 -9.969 1.00 85.12 72 THR A C 1
ATOM 585 O O . THR A 1 72 ? 7.251 -3.579 -10.393 1.00 85.12 72 THR A O 1
ATOM 588 N N . ASP A 1 73 ? 7.261 -1.408 -10.806 1.00 82.19 73 ASP A N 1
ATOM 589 C CA . ASP A 1 73 ? 7.582 -1.621 -12.225 1.00 82.19 73 ASP A CA 1
ATOM 590 C C . ASP A 1 73 ? 8.910 -2.387 -12.426 1.00 82.19 73 ASP A C 1
ATOM 592 O O . ASP A 1 73 ? 8.902 -3.406 -13.134 1.00 82.19 73 ASP A O 1
ATOM 596 N N . PRO A 1 74 ? 10.037 -1.997 -11.789 1.00 82.69 74 PRO A N 1
ATOM 597 C CA . PRO A 1 74 ? 11.273 -2.766 -11.872 1.00 82.69 74 PRO A CA 1
ATOM 598 C C . PRO A 1 74 ? 11.130 -4.106 -11.145 1.00 82.69 74 PRO A C 1
ATOM 600 O O . PRO A 1 74 ? 10.443 -4.202 -10.129 1.00 82.69 74 PRO A O 1
ATOM 603 N N . ALA A 1 75 ? 11.780 -5.152 -11.654 1.00 79.06 75 ALA A N 1
ATOM 604 C CA . ALA A 1 75 ? 11.827 -6.438 -10.963 1.00 79.06 75 ALA A CA 1
ATOM 605 C C . ALA A 1 75 ? 12.500 -6.288 -9.589 1.00 79.06 75 ALA A C 1
ATOM 607 O O . ALA A 1 75 ? 13.487 -5.563 -9.463 1.00 79.06 75 ALA A O 1
ATOM 608 N N . ASN A 1 76 ? 11.982 -6.995 -8.582 1.00 83.44 76 ASN A N 1
ATOM 609 C CA . ASN A 1 76 ? 12.473 -6.998 -7.196 1.00 83.44 76 ASN A CA 1
ATOM 610 C C . ASN A 1 76 ? 12.349 -5.654 -6.460 1.00 83.44 76 ASN A C 1
ATOM 612 O O . ASN A 1 76 ? 12.792 -5.543 -5.317 1.00 83.44 76 ASN A O 1
ATOM 616 N N . GLN A 1 77 ? 11.722 -4.642 -7.065 1.00 86.25 77 GLN A N 1
ATOM 617 C CA . GLN A 1 77 ? 11.576 -3.330 -6.438 1.00 86.25 77 GLN A CA 1
ATOM 618 C C . GLN A 1 77 ? 10.763 -3.413 -5.141 1.00 86.25 77 GLN A C 1
ATOM 620 O O . GLN A 1 77 ? 11.084 -2.714 -4.185 1.00 86.25 77 GLN A O 1
ATOM 625 N N . ALA A 1 78 ? 9.762 -4.301 -5.079 1.00 86.31 78 ALA A N 1
ATOM 626 C CA . ALA A 1 78 ? 8.992 -4.547 -3.859 1.00 86.31 78 ALA A CA 1
ATOM 627 C C . ALA A 1 78 ? 9.885 -5.009 -2.694 1.00 86.31 78 ALA A C 1
ATOM 629 O O . ALA A 1 78 ? 9.783 -4.490 -1.583 1.00 86.31 78 ALA A O 1
ATOM 630 N N . LEU A 1 79 ? 10.798 -5.948 -2.968 1.00 87.50 79 LEU A N 1
ATOM 631 C CA . LEU A 1 79 ? 11.740 -6.473 -1.982 1.00 87.50 79 LEU A CA 1
ATOM 632 C C . LEU A 1 79 ? 12.692 -5.378 -1.493 1.00 87.50 79 LEU A C 1
ATOM 634 O O . LEU A 1 79 ? 12.885 -5.236 -0.289 1.00 87.50 79 LEU A O 1
ATOM 638 N N . PHE A 1 80 ? 13.260 -4.589 -2.410 1.00 86.88 80 PHE A N 1
ATOM 639 C CA . PHE A 1 80 ? 14.166 -3.499 -2.041 1.00 86.88 80 PHE A CA 1
ATOM 640 C C . PHE A 1 80 ? 13.457 -2.417 -1.230 1.00 86.88 80 PHE A C 1
ATOM 642 O O . PHE A 1 80 ? 13.943 -2.045 -0.169 1.00 86.88 80 PHE A O 1
ATOM 649 N N . ALA A 1 81 ? 12.264 -1.993 -1.650 1.00 86.94 81 ALA A N 1
ATOM 650 C CA . ALA A 1 81 ? 11.477 -1.008 -0.914 1.00 86.94 81 ALA A CA 1
ATOM 651 C C . ALA A 1 81 ? 11.106 -1.495 0.500 1.00 86.94 81 ALA A C 1
ATOM 653 O O . ALA A 1 81 ? 11.089 -0.706 1.447 1.00 86.94 81 ALA A O 1
ATOM 654 N N . LEU A 1 82 ? 10.838 -2.794 0.669 1.00 88.19 82 LEU A N 1
ATOM 655 C CA . LEU A 1 82 ? 10.605 -3.377 1.989 1.00 88.19 82 LEU A CA 1
ATOM 656 C C . LEU A 1 82 ? 11.893 -3.438 2.827 1.00 88.19 82 LEU A C 1
ATOM 658 O O . LEU A 1 82 ? 11.865 -3.113 4.015 1.00 88.19 82 LEU A O 1
ATOM 662 N N . ALA A 1 83 ? 13.018 -3.820 2.218 1.00 88.50 83 ALA A N 1
ATOM 663 C CA . ALA A 1 83 ? 14.320 -3.877 2.876 1.00 88.50 83 ALA A CA 1
ATOM 664 C C . ALA A 1 83 ? 14.785 -2.490 3.344 1.00 88.50 83 ALA A C 1
ATOM 666 O O . ALA A 1 83 ? 15.218 -2.349 4.487 1.00 88.50 83 ALA A O 1
ATOM 667 N N . ASP A 1 84 ? 14.604 -1.455 2.525 1.00 86.75 84 ASP A N 1
ATOM 668 C CA . ASP A 1 84 ? 14.940 -0.070 2.876 1.00 86.75 84 ASP A CA 1
ATOM 669 C C . ASP A 1 84 ? 14.121 0.430 4.076 1.00 86.75 84 ASP A C 1
ATOM 671 O O . ASP A 1 84 ? 14.605 1.204 4.905 1.00 86.75 84 ASP A O 1
ATOM 675 N N . ARG A 1 85 ? 12.885 -0.062 4.219 1.00 83.31 85 ARG A N 1
ATOM 676 C CA . ARG A 1 85 ? 11.996 0.251 5.346 1.00 83.31 85 ARG A CA 1
ATOM 677 C C . ARG A 1 85 ? 12.245 -0.609 6.590 1.00 83.31 85 ARG A C 1
ATOM 679 O O . ARG A 1 85 ? 11.681 -0.306 7.638 1.00 83.31 85 ARG A O 1
ATOM 686 N N . SER A 1 86 ? 13.090 -1.641 6.522 1.00 81.25 86 SER A N 1
ATOM 687 C CA . SER A 1 86 ? 13.302 -2.591 7.632 1.00 81.25 86 SER A CA 1
ATOM 688 C C . SER A 1 86 ? 13.893 -1.962 8.900 1.00 81.25 86 SER A C 1
ATOM 690 O O . SER A 1 86 ? 13.655 -2.459 9.999 1.00 81.25 86 SER A O 1
ATOM 692 N N . CYS A 1 87 ? 14.616 -0.847 8.762 1.00 82.06 87 CYS A N 1
ATOM 693 C CA . CYS A 1 87 ? 15.150 -0.070 9.883 1.00 82.06 87 CYS A CA 1
ATOM 694 C C . CYS A 1 87 ? 14.142 0.938 10.474 1.00 82.06 87 CYS A C 1
ATOM 696 O O . CYS A 1 87 ? 14.471 1.625 11.441 1.00 82.06 87 CYS A O 1
ATOM 698 N N . GLY A 1 88 ? 12.949 1.070 9.885 1.00 81.56 88 GLY A N 1
ATOM 699 C CA . GLY A 1 88 ? 11.886 1.980 10.313 1.00 81.56 88 GLY A CA 1
ATOM 700 C C . GLY A 1 88 ? 10.673 1.259 10.917 1.00 81.56 88 GLY A C 1
ATOM 701 O O . GLY A 1 88 ? 10.712 0.052 11.163 1.00 81.56 88 GLY A O 1
ATOM 702 N N . PRO A 1 89 ? 9.573 1.993 11.173 1.00 79.31 89 PRO A N 1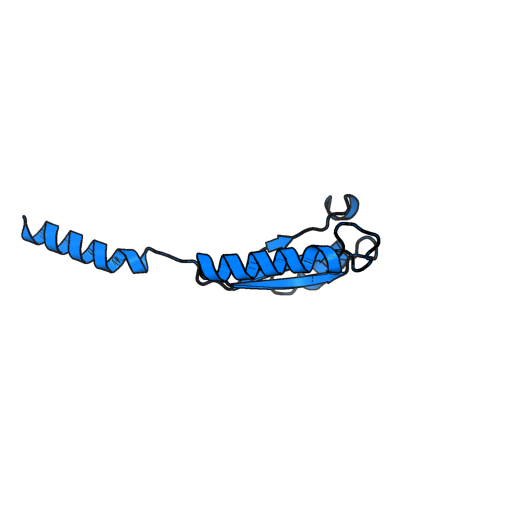
ATOM 703 C CA . PRO A 1 89 ? 8.308 1.394 11.576 1.00 79.31 89 PRO A CA 1
ATOM 704 C C . PRO A 1 89 ? 7.828 0.406 10.508 1.00 79.31 89 PRO A C 1
ATOM 706 O O . PRO A 1 89 ? 7.724 0.748 9.329 1.00 79.31 89 PRO A O 1
ATOM 709 N N . ARG A 1 90 ? 7.557 -0.831 10.928 1.00 87.38 90 ARG A N 1
ATOM 710 C CA . ARG A 1 90 ? 7.009 -1.871 10.057 1.00 87.38 90 ARG A CA 1
ATOM 711 C C . ARG A 1 90 ? 5.540 -1.546 9.745 1.00 87.38 90 ARG A C 1
ATOM 713 O O . ARG A 1 90 ? 4.820 -1.222 10.687 1.00 87.38 90 ARG A O 1
ATOM 720 N N . PRO A 1 91 ? 5.078 -1.691 8.489 1.00 90.62 91 PRO A N 1
ATOM 721 C CA . PRO A 1 91 ? 3.660 -1.549 8.177 1.00 90.62 91 PRO A CA 1
ATOM 722 C C . PRO A 1 91 ? 2.837 -2.646 8.863 1.00 90.62 91 PRO A C 1
ATOM 724 O O . PRO A 1 91 ? 3.282 -3.795 8.974 1.00 90.62 91 PRO A O 1
ATOM 727 N N . ASP A 1 92 ? 1.617 -2.308 9.265 1.00 91.94 92 ASP A N 1
ATOM 728 C CA . ASP A 1 92 ? 0.673 -3.242 9.885 1.00 91.94 92 ASP A CA 1
ATOM 729 C C . ASP A 1 92 ? 0.095 -4.228 8.861 1.00 91.94 92 ASP A C 1
ATOM 731 O O . ASP A 1 92 ? -0.198 -5.382 9.183 1.00 91.94 92 ASP A O 1
ATOM 735 N N . LEU A 1 93 ? -0.050 -3.783 7.609 1.00 92.75 93 LEU A N 1
ATOM 736 C CA . LEU A 1 93 ? -0.582 -4.573 6.504 1.00 92.75 93 LEU A CA 1
ATOM 737 C C . LEU A 1 93 ? 0.219 -4.331 5.223 1.00 92.75 93 LEU A C 1
ATOM 739 O O . LEU A 1 93 ? 0.531 -3.195 4.874 1.00 92.75 93 LEU A O 1
ATOM 743 N N . ILE A 1 94 ? 0.500 -5.403 4.485 1.00 92.94 94 ILE A N 1
ATOM 744 C CA . ILE A 1 94 ? 1.088 -5.337 3.144 1.00 92.94 94 ILE A CA 1
ATOM 745 C C . ILE A 1 94 ? 0.064 -5.875 2.139 1.00 92.94 94 ILE A C 1
ATOM 747 O O . ILE A 1 94 ? -0.495 -6.953 2.346 1.00 92.94 94 ILE A O 1
ATOM 751 N N . LEU A 1 95 ? -0.190 -5.130 1.061 1.00 93.38 95 LEU A N 1
ATOM 752 C CA . LEU A 1 95 ? -1.019 -5.555 -0.069 1.00 93.38 95 LEU A CA 1
ATOM 753 C C . LEU A 1 95 ? -0.162 -5.709 -1.329 1.00 93.38 95 LEU A C 1
ATOM 755 O O . LEU A 1 95 ? 0.509 -4.767 -1.754 1.00 93.38 95 LEU A O 1
ATOM 759 N N . GLY A 1 96 ? -0.239 -6.884 -1.954 1.00 89.44 96 GLY A N 1
ATOM 760 C CA . GLY A 1 96 ? 0.666 -7.269 -3.037 1.00 89.44 96 GLY A CA 1
ATOM 761 C C . GLY A 1 96 ? 2.054 -7.666 -2.510 1.00 89.44 96 GLY A C 1
ATOM 762 O O . GLY A 1 96 ? 2.208 -7.875 -1.306 1.00 89.44 96 GLY A O 1
ATOM 763 N N . PRO A 1 97 ? 3.068 -7.755 -3.385 1.00 88.00 97 PRO A N 1
ATOM 764 C CA . PRO A 1 97 ? 2.999 -7.591 -4.842 1.00 88.00 97 PRO A CA 1
ATOM 765 C C . PRO A 1 97 ? 2.214 -8.723 -5.530 1.00 88.00 97 PRO A C 1
ATOM 767 O O . PRO A 1 97 ? 2.009 -9.792 -4.967 1.00 88.00 97 PRO A O 1
ATOM 770 N N . VAL A 1 98 ? 1.728 -8.472 -6.751 1.00 84.62 98 VAL A N 1
ATOM 771 C CA . VAL A 1 98 ? 0.899 -9.439 -7.508 1.00 84.62 98 VAL A CA 1
ATOM 772 C C . VAL A 1 98 ? 1.744 -10.359 -8.398 1.00 84.62 98 VAL A C 1
ATOM 774 O O . VAL A 1 98 ? 1.340 -11.481 -8.690 1.00 84.62 98 VAL A O 1
ATOM 777 N N . ARG A 1 99 ? 2.913 -9.896 -8.862 1.00 80.50 99 ARG A N 1
ATOM 778 C CA . ARG A 1 99 ? 3.792 -10.691 -9.733 1.00 80.50 99 ARG A CA 1
ATOM 779 C C . ARG A 1 99 ? 4.363 -11.868 -8.942 1.00 80.50 99 ARG A C 1
ATOM 781 O O . ARG A 1 99 ? 4.919 -11.657 -7.873 1.00 80.50 99 ARG A O 1
ATOM 788 N N . GLU A 1 100 ? 4.288 -13.081 -9.488 1.00 72.50 100 GLU A N 1
ATOM 789 C CA . GLU A 1 100 ? 4.693 -14.322 -8.799 1.00 72.50 100 GLU A CA 1
ATOM 790 C C . GLU A 1 100 ? 6.119 -14.266 -8.239 1.00 72.50 100 GLU A C 1
ATOM 792 O O . GLU A 1 100 ? 6.339 -14.604 -7.082 1.00 72.50 100 GLU A O 1
ATOM 797 N N . TYR A 1 101 ? 7.078 -13.764 -9.022 1.00 66.12 101 TYR A N 1
ATOM 798 C CA . TYR A 1 101 ? 8.474 -13.636 -8.588 1.00 66.12 101 TYR A CA 1
ATOM 799 C C . TYR A 1 101 ? 8.686 -12.640 -7.444 1.00 66.12 101 TYR A C 1
ATOM 801 O O . TYR A 1 101 ? 9.691 -12.721 -6.751 1.00 66.12 101 TYR A O 1
ATOM 809 N N . GLU A 1 102 ? 7.757 -11.709 -7.242 1.00 65.19 102 GLU A N 1
ATOM 810 C CA . GLU A 1 102 ? 7.805 -10.775 -6.118 1.00 65.19 102 GLU A CA 1
ATOM 811 C C . GLU A 1 102 ? 6.949 -11.249 -4.940 1.00 65.19 102 GLU A C 1
ATOM 813 O O . GLU A 1 102 ? 7.224 -10.878 -3.805 1.00 65.19 102 GLU A O 1
ATOM 818 N N . ALA A 1 103 ? 5.916 -12.054 -5.203 1.00 63.88 103 ALA A N 1
ATOM 819 C CA . ALA A 1 103 ? 5.012 -12.602 -4.195 1.00 63.88 103 ALA A CA 1
ATOM 820 C C . ALA A 1 103 ? 5.570 -13.858 -3.501 1.00 63.88 103 ALA A C 1
ATOM 822 O O . ALA A 1 103 ? 5.110 -14.212 -2.420 1.00 63.88 103 ALA A O 1
ATOM 823 N N . ALA A 1 104 ? 6.531 -14.545 -4.125 1.00 58.59 104 ALA A N 1
ATOM 824 C CA . ALA A 1 104 ? 7.141 -15.772 -3.611 1.00 58.59 104 ALA A CA 1
ATOM 825 C C . ALA A 1 104 ? 8.352 -15.540 -2.676 1.00 58.59 104 ALA A C 1
ATOM 827 O O . ALA A 1 104 ? 9.049 -16.507 -2.362 1.00 58.59 104 ALA A O 1
ATOM 828 N N . GLY A 1 105 ? 8.626 -14.286 -2.289 1.00 46.31 105 GLY A N 1
ATOM 829 C CA . GLY A 1 105 ? 9.764 -13.877 -1.450 1.00 46.31 105 GLY A CA 1
ATOM 830 C C . GLY A 1 105 ? 9.489 -13.925 0.046 1.00 46.31 105 GLY A C 1
ATOM 831 O O . GLY A 1 105 ? 8.431 -13.407 0.463 1.00 46.31 105 GLY A O 1
#

Secondary structure (DSSP, 8-state):
-HHHHHHHHHHHHHHHHHH------EEEEEEEE-S-TTSTT-HHHHHHHHHHHHHHHHHHH--EEEEEEEE--STTHHHHHHHHTTTSPPPSEEE---SHHHHT-

pLDDT: mean 83.63, std 12.92, range [46.31, 97.44]

Foldseek 3Di:
DVVVVVVVVVVVVVCVVVVPCLPLDAAEEEEEAACDPVDCGHCVNCVVVVVVVQVVCCVPRVYHYDYDYDHCNDPCSLVVVQVVCPVDDDGNYYHDDPDPNNRVD

InterPro domains:
  IPR028082 Periplasmic binding protein-like I [SSF53822] (25-104)